Protein AF-A0AAN8ET44-F1 (afdb_monomer_lite)

pLDDT: mean 71.7, std 17.96, range [31.89, 94.0]

Foldseek 3Di:
DDDDDDDDDPDDPPPPPPQDDDPPPDQKDFDALVQLLVALVLVLQVPVPPPVCCVVCVPCVVVVLVSSLVSSLVVLLVLLFQQKTKMFGKDADDPCVVVVDPDDFDDDDSPDPQQDPVRMGTPDMDMDGHDPPDPCRNVRRHPPDPRDDSDDPRDDHPNDPPPPPDD

Secondary structure (DSSP, 8-state):
-------------------PPPPP-TTEEE--GGGHHHHHHHHHHHHTTSHHHHHH-TTTTTSHHHHHHHHHHHHHHHHT-TTEEEEEEEEE--TTGGGGS---PPPSTTS-----TTSEEEEEEEEEEPPTT-TTTTTTPPPS--PPP-STT--------------

Sequence (167 aa):
MEHTSQGQSSEASTNHVPSLPIPPLGNLRFATPSDLNRMGMILYTAFEQTEQFNWIHPNHKNTAAEVLLFERLQLASSMSTNNRVFLVAVDRYDPEEMKATNIVIPAGEGAYNARWDDGATVVGFAVWSFVPGSPRIGQFKVPDGHWPYMGSMGYRPPFHREHTVQF

InterPro domains:
  IPR016181 Acyl-CoA N-acyltransferase [SSF55729] (24-161)

Organism: NCBI:txid191047

Radius of gyration: 21.82 Å; chains: 1; bounding box: 35×38×90 Å

Structure (mmCIF, N/CA/C/O backbone):
data_AF-A0AAN8ET44-F1
#
_entry.id   AF-A0AAN8ET44-F1
#
loop_
_atom_site.group_PDB
_atom_site.id
_atom_site.type_symbol
_atom_site.label_atom_id
_atom_site.label_alt_id
_atom_site.label_comp_id
_atom_site.label_asym_id
_atom_site.label_entity_id
_atom_site.label_seq_id
_atom_site.pdbx_PDB_ins_code
_atom_site.Cartn_x
_atom_site.Cartn_y
_atom_site.Cartn_z
_atom_site.occupancy
_atom_site.B_iso_or_equiv
_atom_site.auth_seq_id
_atom_site.auth_comp_id
_atom_site.auth_asym_id
_atom_site.auth_atom_id
_atom_site.pdbx_PDB_model_num
ATOM 1 N N . MET A 1 1 ? -0.613 -2.587 71.508 1.00 41.97 1 MET A N 1
ATOM 2 C CA . MET A 1 1 ? -1.753 -2.325 70.607 1.00 41.97 1 MET A CA 1
ATOM 3 C C . MET A 1 1 ? -1.215 -1.476 69.474 1.00 41.97 1 M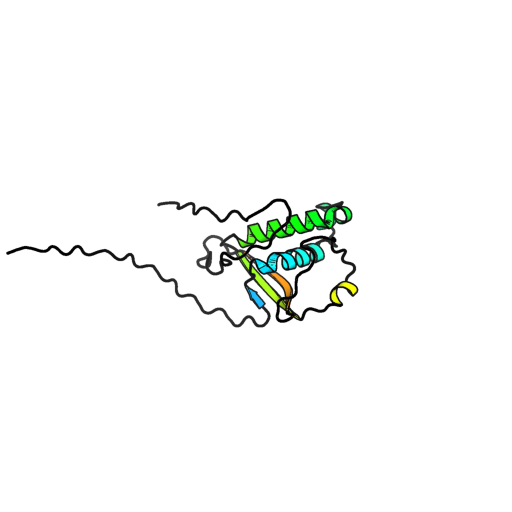ET A C 1
ATOM 5 O O . MET A 1 1 ? -1.149 -0.264 69.609 1.00 41.97 1 MET A O 1
ATOM 9 N N . GLU A 1 2 ? -0.703 -2.118 68.428 1.00 36.56 2 GLU A N 1
ATOM 10 C CA . GLU A 1 2 ? -0.197 -1.431 67.238 1.00 36.56 2 GLU A CA 1
ATOM 11 C C . GLU A 1 2 ? -1.301 -1.439 66.181 1.00 36.56 2 GLU A C 1
ATOM 13 O O . GLU A 1 2 ? -1.804 -2.494 65.799 1.00 36.56 2 GLU A O 1
ATOM 18 N N . HIS A 1 3 ? -1.725 -0.246 65.767 1.00 39.66 3 HIS A N 1
ATOM 19 C CA . HIS A 1 3 ? -2.676 -0.046 64.682 1.00 39.66 3 HIS A CA 1
ATOM 20 C C . HIS A 1 3 ? -1.922 -0.080 63.350 1.00 39.66 3 HIS A C 1
ATOM 22 O O . HIS A 1 3 ? -1.248 0.882 62.988 1.00 39.66 3 HIS A O 1
ATOM 28 N N . THR A 1 4 ? -2.048 -1.175 62.603 1.00 39.69 4 THR A N 1
ATOM 29 C CA . THR A 1 4 ? -1.611 -1.233 61.205 1.00 39.69 4 THR A CA 1
ATOM 30 C C . THR A 1 4 ? -2.741 -0.721 60.313 1.00 39.69 4 THR A C 1
ATOM 32 O O . THR A 1 4 ? -3.755 -1.388 60.124 1.00 39.69 4 THR A O 1
ATOM 35 N N . SER A 1 5 ? -2.567 0.492 59.791 1.00 42.16 5 SER A N 1
ATOM 36 C CA . SER A 1 5 ? -3.409 1.083 58.749 1.00 42.16 5 SER A CA 1
ATOM 37 C C . SER A 1 5 ? -3.052 0.449 57.402 1.00 42.16 5 SER A C 1
ATOM 39 O O . SER A 1 5 ? -1.930 0.611 56.922 1.00 42.16 5 SER A O 1
ATOM 41 N N . GLN A 1 6 ? -3.978 -0.305 56.805 1.00 39.62 6 GLN A N 1
ATOM 42 C CA . GLN A 1 6 ? -3.852 -0.778 55.427 1.00 39.62 6 GLN A CA 1
ATOM 43 C C . GLN A 1 6 ? -4.382 0.299 54.477 1.00 39.62 6 GLN A C 1
ATOM 45 O O . GLN A 1 6 ? -5.573 0.608 54.469 1.00 39.62 6 GLN A O 1
ATOM 50 N N . GLY A 1 7 ? -3.479 0.866 53.676 1.00 37.41 7 GLY A N 1
ATOM 51 C CA . GLY A 1 7 ? -3.828 1.700 52.533 1.00 37.41 7 GLY A CA 1
ATOM 52 C C . GLY A 1 7 ? -4.465 0.854 51.434 1.00 37.41 7 GLY A C 1
ATOM 53 O O . GLY A 1 7 ? -3.867 -0.110 50.962 1.00 37.41 7 GLY A O 1
ATOM 54 N N . GLN A 1 8 ? -5.681 1.218 51.033 1.00 38.34 8 GLN A N 1
ATOM 55 C CA . GLN A 1 8 ? -6.320 0.706 49.826 1.00 38.34 8 GLN A CA 1
ATOM 56 C C . GLN A 1 8 ? -5.687 1.376 48.603 1.00 38.34 8 GLN A C 1
ATOM 58 O O . GLN A 1 8 ? -5.901 2.559 48.339 1.00 38.34 8 GLN A O 1
ATOM 63 N N . SER A 1 9 ? -4.903 0.608 47.853 1.00 39.12 9 SER A N 1
ATOM 64 C CA . SER A 1 9 ? -4.477 0.938 46.496 1.00 39.12 9 SER A CA 1
ATOM 65 C C . SER A 1 9 ? -5.695 0.876 45.573 1.00 39.12 9 SER A C 1
ATOM 67 O O . SER A 1 9 ? -6.274 -0.184 45.353 1.00 39.12 9 SER A O 1
ATOM 69 N N . SER A 1 10 ? -6.092 2.031 45.046 1.00 42.62 10 SER A N 1
ATOM 70 C CA . SER A 1 10 ? -7.071 2.154 43.968 1.00 42.62 10 SER A CA 1
ATOM 71 C C . SER A 1 10 ? -6.470 1.587 42.679 1.00 42.62 10 SER A C 1
ATOM 73 O O . SER A 1 10 ? -5.736 2.286 41.979 1.00 42.62 10 SER A O 1
ATOM 75 N N . GLU A 1 11 ? -6.768 0.330 42.354 1.00 40.91 11 GLU A N 1
ATOM 76 C CA . GLU A 1 11 ? -6.508 -0.215 41.023 1.00 40.91 11 GLU A CA 1
ATOM 77 C C . GLU A 1 11 ? -7.425 0.490 40.019 1.00 40.91 11 GLU A C 1
ATOM 79 O O . GLU A 1 11 ? -8.651 0.375 40.054 1.00 40.91 11 GLU A O 1
ATOM 84 N N . ALA A 1 12 ? -6.811 1.292 39.149 1.00 41.44 12 ALA A N 1
ATOM 85 C CA . ALA A 1 12 ? -7.478 1.927 38.031 1.00 41.44 12 ALA A CA 1
ATOM 86 C C . ALA A 1 12 ? -8.050 0.837 37.116 1.00 41.44 12 ALA A C 1
ATOM 88 O O . ALA A 1 12 ? -7.307 0.089 36.482 1.00 41.44 12 ALA A O 1
ATOM 89 N N . SER A 1 13 ? -9.379 0.758 37.070 1.00 37.16 13 SER A N 1
ATOM 90 C CA . SER A 1 13 ? -10.126 -0.126 36.182 1.00 37.16 13 SER A CA 1
ATOM 91 C C . SER A 1 13 ? -9.785 0.221 34.732 1.00 37.16 13 SER A C 1
ATOM 93 O O . SER A 1 13 ? -10.246 1.226 34.183 1.00 37.16 13 SER A O 1
ATOM 95 N N . THR A 1 14 ? -8.916 -0.575 34.113 1.00 43.28 14 THR A N 1
ATOM 96 C CA . THR A 1 14 ? -8.650 -0.499 32.683 1.00 43.28 14 THR A CA 1
ATOM 97 C C . THR A 1 14 ? -9.913 -0.971 31.975 1.00 43.28 14 THR A C 1
ATOM 99 O O . THR A 1 14 ? -10.249 -2.152 31.977 1.00 43.28 14 THR A O 1
ATOM 102 N N . ASN A 1 15 ? -10.660 -0.022 31.405 1.00 44.88 15 ASN A N 1
ATOM 103 C CA . ASN A 1 15 ? -11.817 -0.303 30.563 1.00 44.88 15 ASN A CA 1
ATOM 104 C C . ASN A 1 15 ? -11.371 -1.172 29.382 1.00 44.88 15 ASN A C 1
ATOM 106 O O . ASN A 1 15 ? -10.915 -0.676 28.352 1.00 44.88 15 ASN A O 1
ATOM 110 N N . HIS A 1 16 ? -11.479 -2.486 29.548 1.00 44.62 16 HIS A N 1
ATOM 111 C CA . HIS A 1 16 ? -11.214 -3.453 28.505 1.00 44.62 16 HIS A CA 1
ATOM 112 C C . HIS A 1 16 ? -12.368 -3.343 27.508 1.00 44.62 16 HIS A C 1
ATOM 114 O O . HIS A 1 16 ? -13.438 -3.907 27.720 1.00 44.62 16 HIS A O 1
ATOM 120 N N . VAL A 1 17 ? -12.189 -2.550 26.448 1.00 54.56 17 VAL A N 1
ATOM 121 C CA . VAL A 1 17 ? -13.132 -2.542 25.325 1.00 54.56 17 VAL A CA 1
ATOM 122 C C . VAL A 1 17 ? -13.125 -3.963 24.756 1.00 54.56 17 VAL A C 1
ATOM 124 O O . VAL A 1 17 ? -12.067 -4.407 24.299 1.00 54.56 17 VAL A O 1
ATOM 127 N N . PRO A 1 18 ? -14.244 -4.708 24.815 1.00 51.38 18 PRO A N 1
ATOM 128 C CA . PRO A 1 18 ? -14.272 -6.061 24.295 1.00 51.38 18 PRO A CA 1
ATOM 129 C C . PRO A 1 18 ? -14.005 -5.999 22.793 1.00 51.38 18 PRO A C 1
ATOM 131 O O . PRO A 1 18 ? -14.718 -5.324 22.044 1.00 51.38 18 PRO A O 1
ATOM 134 N N . SER A 1 19 ? -12.944 -6.672 22.350 1.00 61.78 19 SER A N 1
ATOM 135 C CA . SER A 1 19 ? -12.637 -6.796 20.933 1.00 61.78 19 SER A CA 1
ATOM 136 C C . SER A 1 19 ? -13.759 -7.593 20.269 1.00 61.78 19 SER A C 1
ATOM 138 O O . SER A 1 19 ? -13.954 -8.779 20.526 1.00 61.78 19 SER A O 1
ATOM 140 N N . LEU A 1 20 ? -14.551 -6.921 19.432 1.00 63.31 20 LEU A N 1
ATOM 141 C CA . LEU A 1 20 ? -15.550 -7.604 18.614 1.00 63.31 20 LEU A CA 1
ATOM 142 C C . LEU A 1 20 ? -14.832 -8.584 17.667 1.00 63.31 20 LEU A C 1
ATOM 144 O O . LEU A 1 20 ? -13.821 -8.195 17.071 1.00 63.31 20 LEU A O 1
ATOM 148 N N . PRO A 1 21 ? -15.328 -9.825 17.509 1.00 69.62 21 PRO A N 1
ATOM 149 C CA . PRO A 1 21 ? -14.696 -10.814 16.645 1.00 69.62 21 PRO A CA 1
ATOM 150 C C . PRO A 1 21 ? -14.662 -10.323 15.193 1.00 69.62 21 PRO A C 1
ATOM 152 O O . PRO A 1 21 ? -15.657 -9.824 14.663 1.00 69.62 21 PRO A O 1
ATOM 155 N N . ILE A 1 22 ? -13.498 -10.451 14.554 1.00 70.25 22 ILE A N 1
ATOM 156 C CA . ILE A 1 22 ? -13.303 -10.105 13.142 1.00 70.25 22 ILE A CA 1
ATOM 157 C C . ILE A 1 22 ? -14.031 -11.164 12.288 1.00 70.25 22 ILE A C 1
ATOM 159 O O . ILE A 1 22 ? -13.800 -12.356 12.505 1.00 70.25 22 ILE A O 1
ATOM 163 N N . PRO A 1 23 ? -14.904 -10.776 11.336 1.00 68.94 23 PRO A N 1
ATOM 164 C CA . PRO A 1 23 ? -15.553 -11.723 10.425 1.00 68.94 23 PRO A CA 1
ATOM 165 C C . PRO A 1 23 ? -14.525 -12.532 9.616 1.00 68.94 23 PRO A C 1
ATOM 167 O O . PRO A 1 23 ? -13.439 -12.018 9.356 1.00 68.94 23 PRO A O 1
ATOM 170 N N . PRO A 1 24 ? -14.835 -13.761 9.164 1.00 75.00 24 PRO A N 1
ATOM 171 C CA . PRO A 1 24 ? -13.932 -14.512 8.297 1.00 75.00 24 PRO A CA 1
ATOM 172 C C . PRO A 1 24 ? -13.678 -13.732 7.001 1.00 75.00 24 PRO A C 1
ATOM 174 O O . PRO A 1 24 ? -14.601 -13.441 6.244 1.00 75.00 24 PRO A O 1
ATOM 177 N N . LEU A 1 25 ? -12.414 -13.383 6.770 1.00 80.12 25 LEU A N 1
ATOM 178 C CA . LEU A 1 25 ? -11.991 -12.510 5.674 1.00 80.12 25 LEU A CA 1
ATOM 179 C C . LEU A 1 25 ? -11.571 -13.281 4.403 1.00 80.12 25 LEU A C 1
ATOM 181 O O . LEU A 1 25 ? -11.313 -12.670 3.368 1.00 80.12 25 LEU A O 1
ATOM 185 N N . GLY A 1 26 ? -11.529 -14.617 4.449 1.00 84.88 26 GLY A N 1
ATOM 186 C CA . GLY A 1 26 ? -11.085 -15.447 3.324 1.00 84.88 26 GLY A CA 1
ATOM 187 C C . GLY A 1 26 ? -9.639 -15.130 2.935 1.00 84.88 26 GLY A C 1
ATOM 188 O O . GLY A 1 26 ? -8.752 -15.177 3.781 1.00 84.88 26 GLY A O 1
ATOM 189 N N . ASN A 1 27 ? -9.422 -14.762 1.671 1.00 87.81 27 ASN A N 1
ATOM 190 C CA . ASN A 1 27 ? -8.117 -14.334 1.149 1.00 87.81 27 ASN A CA 1
ATOM 191 C C . ASN A 1 27 ? -7.765 -12.874 1.496 1.00 87.81 27 ASN A C 1
ATOM 193 O O . ASN A 1 27 ? -6.749 -12.353 1.035 1.00 87.81 27 ASN A O 1
ATOM 197 N N . LEU A 1 28 ? -8.607 -12.188 2.273 1.00 90.94 28 LEU A N 1
ATOM 198 C CA . LEU A 1 28 ? -8.319 -10.855 2.781 1.00 90.94 28 LEU A CA 1
ATOM 199 C C . LEU A 1 28 ? -7.709 -10.946 4.182 1.00 90.94 28 LEU A C 1
ATOM 201 O O . LEU A 1 28 ? -8.095 -11.777 5.002 1.00 90.94 28 LEU A O 1
ATOM 205 N N . ARG A 1 29 ? -6.792 -10.034 4.495 1.00 90.62 29 ARG A N 1
ATOM 206 C CA . ARG A 1 29 ? -6.298 -9.830 5.862 1.00 90.62 29 ARG A CA 1
ATOM 207 C C . ARG A 1 29 ? -5.938 -8.374 6.100 1.00 90.62 29 ARG A C 1
ATOM 209 O O . ARG A 1 29 ? -5.778 -7.608 5.153 1.00 90.62 29 ARG A O 1
ATOM 216 N N . PHE A 1 30 ? -5.779 -7.988 7.363 1.00 90.56 30 PHE A N 1
ATOM 217 C CA . PHE A 1 30 ? -5.190 -6.689 7.682 1.00 90.56 30 PHE A CA 1
ATOM 218 C C . PHE A 1 30 ? -3.767 -6.606 7.138 1.00 90.56 30 PHE A C 1
ATOM 220 O O . PHE A 1 30 ? -3.015 -7.584 7.199 1.00 90.56 30 PHE A O 1
ATOM 227 N N . ALA A 1 31 ? -3.423 -5.444 6.590 1.00 90.25 31 ALA A N 1
ATOM 228 C CA . ALA A 1 31 ? -2.076 -5.171 6.121 1.00 90.25 31 ALA A CA 1
ATOM 229 C C . ALA A 1 31 ? -1.097 -5.119 7.299 1.00 90.25 31 ALA A C 1
ATOM 231 O O . ALA A 1 31 ? -1.416 -4.613 8.378 1.00 90.25 31 ALA A O 1
ATOM 232 N N . THR A 1 32 ? 0.117 -5.590 7.064 1.00 88.12 32 THR A N 1
ATOM 233 C CA . THR A 1 32 ? 1.249 -5.488 7.986 1.00 88.12 32 THR A CA 1
ATOM 234 C C . THR A 1 32 ? 2.349 -4.636 7.353 1.00 88.12 32 THR A C 1
ATOM 236 O O . THR A 1 32 ? 2.371 -4.461 6.133 1.00 88.12 32 THR A O 1
ATOM 239 N N . PRO A 1 33 ? 3.313 -4.115 8.134 1.00 86.56 33 PRO A N 1
ATOM 240 C CA . PRO A 1 33 ? 4.415 -3.330 7.577 1.00 86.56 33 PRO A CA 1
ATOM 241 C C . PRO A 1 33 ? 5.209 -4.066 6.487 1.00 86.56 33 PRO A C 1
ATOM 243 O O . PRO A 1 33 ? 5.685 -3.440 5.545 1.00 86.56 33 PRO A O 1
ATOM 246 N N . SER A 1 34 ? 5.302 -5.399 6.567 1.00 84.19 34 SER A N 1
ATOM 247 C CA . SER A 1 34 ? 5.950 -6.238 5.549 1.00 84.19 34 SER A CA 1
ATOM 248 C C . SER A 1 34 ? 5.299 -6.143 4.165 1.00 84.19 34 SER A C 1
ATOM 250 O O . SER A 1 34 ? 5.964 -6.394 3.163 1.00 84.19 34 SER A O 1
ATOM 252 N N . ASP A 1 35 ? 4.024 -5.760 4.091 1.00 86.62 35 ASP A N 1
ATOM 253 C CA . ASP A 1 35 ? 3.275 -5.677 2.833 1.00 86.62 35 ASP A CA 1
ATOM 254 C C . ASP A 1 35 ? 3.593 -4.410 2.042 1.00 86.62 35 ASP A C 1
ATOM 256 O O . ASP A 1 35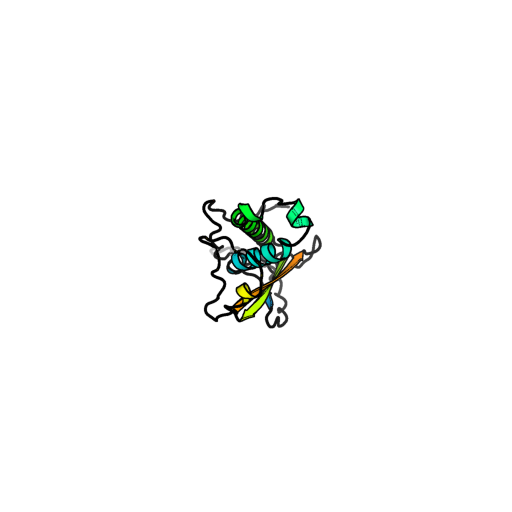 ? 3.316 -4.336 0.843 1.00 86.62 35 ASP A O 1
ATOM 260 N N . LEU A 1 36 ? 4.209 -3.419 2.691 1.00 87.06 36 LEU A N 1
ATOM 261 C CA . LEU A 1 36 ? 4.405 -2.081 2.149 1.00 87.06 36 LEU A CA 1
ATOM 262 C C . LEU A 1 36 ? 5.132 -2.081 0.801 1.00 87.06 36 LEU A C 1
ATOM 264 O O . LEU A 1 36 ? 4.756 -1.347 -0.112 1.00 87.06 36 LEU A O 1
ATOM 268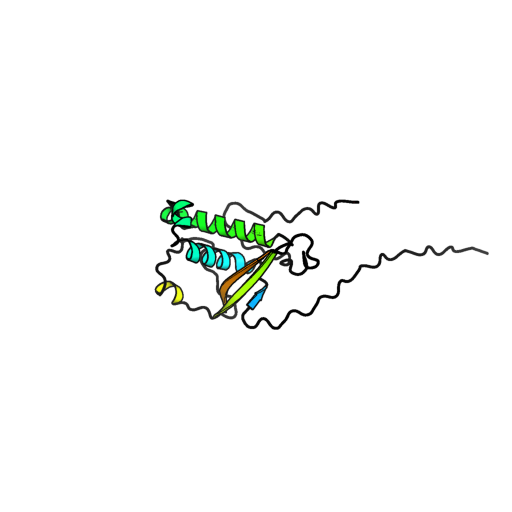 N N . ASN A 1 37 ? 6.148 -2.932 0.650 1.00 83.75 37 ASN A N 1
ATOM 269 C CA . ASN A 1 37 ? 6.900 -3.021 -0.597 1.00 83.75 37 ASN A CA 1
ATOM 270 C C . ASN A 1 37 ? 6.014 -3.466 -1.766 1.00 83.75 37 ASN A C 1
ATOM 272 O O . ASN A 1 37 ? 6.136 -2.910 -2.861 1.00 83.75 37 ASN A O 1
ATOM 276 N N . ARG A 1 38 ? 5.117 -4.434 -1.536 1.00 84.69 38 ARG A N 1
ATOM 277 C CA . ARG A 1 38 ? 4.205 -4.954 -2.562 1.00 84.69 38 ARG A CA 1
ATOM 278 C C . ARG A 1 38 ? 3.019 -4.021 -2.784 1.00 84.69 38 ARG A C 1
ATOM 280 O O . ARG A 1 38 ? 2.674 -3.776 -3.933 1.00 84.69 38 ARG A O 1
ATOM 287 N N . MET A 1 39 ? 2.464 -3.430 -1.728 1.00 88.88 39 MET A N 1
ATOM 288 C CA . MET A 1 39 ? 1.420 -2.405 -1.842 1.00 88.88 39 MET A CA 1
ATOM 289 C C . MET A 1 39 ? 1.903 -1.186 -2.635 1.00 88.88 39 MET A C 1
ATOM 291 O O . MET A 1 39 ? 1.191 -0.721 -3.517 1.00 88.88 39 MET A O 1
ATOM 295 N N . GLY A 1 40 ? 3.127 -0.710 -2.386 1.00 87.88 40 GLY A N 1
ATOM 296 C CA . GLY A 1 40 ? 3.721 0.386 -3.155 1.00 87.88 40 GLY A CA 1
ATOM 297 C C . GLY A 1 40 ? 3.891 0.042 -4.635 1.00 87.88 40 GLY A C 1
ATOM 298 O O . GLY A 1 40 ? 3.617 0.884 -5.482 1.00 87.88 40 GLY A O 1
ATOM 299 N N . MET A 1 41 ? 4.268 -1.204 -4.956 1.00 82.31 41 MET A N 1
ATOM 300 C CA . MET A 1 41 ? 4.300 -1.670 -6.348 1.00 82.31 41 MET A CA 1
ATOM 301 C C . MET A 1 41 ? 2.907 -1.653 -6.968 1.00 82.31 41 MET A C 1
ATOM 303 O O . MET A 1 41 ? 2.740 -1.037 -8.007 1.00 82.31 41 MET A O 1
ATOM 307 N N . ILE A 1 42 ? 1.912 -2.268 -6.320 1.00 86.19 42 ILE A N 1
ATOM 308 C CA . ILE A 1 42 ? 0.527 -2.294 -6.819 1.00 86.19 42 ILE A CA 1
ATOM 309 C C . ILE A 1 42 ? 0.026 -0.873 -7.089 1.00 86.19 42 ILE A C 1
ATOM 311 O O . ILE A 1 42 ? -0.580 -0.618 -8.127 1.00 86.19 42 ILE A O 1
ATOM 315 N N . LEU A 1 43 ? 0.309 0.053 -6.170 1.00 87.00 43 LEU A N 1
ATOM 316 C CA . LEU A 1 43 ? -0.087 1.447 -6.293 1.00 87.00 43 LEU A CA 1
ATOM 317 C C . LEU A 1 43 ? 0.594 2.118 -7.490 1.00 87.00 43 LEU A C 1
ATOM 319 O O . LEU A 1 43 ? -0.092 2.664 -8.350 1.00 87.00 43 LEU A O 1
ATOM 323 N N . TYR A 1 44 ? 1.921 2.005 -7.589 1.00 83.69 44 TYR A N 1
ATOM 324 C CA . TYR A 1 44 ? 2.688 2.523 -8.721 1.00 83.69 44 TYR A CA 1
ATOM 325 C C . TYR A 1 44 ? 2.139 1.998 -10.050 1.00 83.69 44 TYR A C 1
ATOM 327 O O . TYR A 1 44 ? 1.803 2.779 -10.932 1.00 83.69 44 TYR A O 1
ATOM 335 N N . THR A 1 45 ? 1.947 0.685 -10.167 1.00 79.88 45 THR A N 1
ATOM 336 C CA . THR A 1 45 ? 1.518 0.048 -11.414 1.00 79.88 45 THR A CA 1
ATOM 337 C C . THR A 1 45 ? 0.076 0.354 -11.794 1.00 79.88 45 THR A C 1
ATOM 339 O O . THR A 1 45 ? -0.248 0.412 -12.977 1.00 79.88 45 THR A O 1
ATOM 342 N N . ALA A 1 46 ? -0.799 0.554 -10.804 1.00 81.19 46 ALA A N 1
ATOM 343 C CA . ALA A 1 46 ? -2.187 0.930 -11.044 1.00 81.19 46 ALA A CA 1
ATOM 344 C C . ALA A 1 46 ? -2.306 2.372 -11.555 1.00 81.19 46 ALA A C 1
ATOM 346 O O . ALA A 1 46 ? -3.180 2.664 -12.371 1.00 81.19 46 ALA A O 1
ATOM 347 N N . PHE A 1 47 ? -1.434 3.271 -11.086 1.00 80.25 47 PHE A N 1
ATOM 348 C CA . PHE A 1 47 ? -1.513 4.691 -11.414 1.00 80.25 47 PHE A CA 1
ATOM 349 C C . PHE A 1 47 ? -0.602 5.128 -12.556 1.00 80.25 47 PHE A C 1
ATOM 351 O O . PHE A 1 47 ? -0.978 6.074 -13.243 1.00 80.25 47 PHE A O 1
ATOM 358 N N . GLU A 1 48 ? 0.512 4.438 -12.824 1.00 80.06 48 GLU A N 1
ATOM 359 C CA . GLU A 1 48 ? 1.499 4.802 -13.856 1.00 80.06 48 GLU A CA 1
ATOM 360 C C . GLU A 1 48 ? 0.861 5.088 -15.224 1.00 80.06 48 GLU A C 1
ATOM 362 O O . GLU A 1 48 ? 1.278 5.990 -15.945 1.00 80.06 48 GLU A O 1
ATOM 367 N N . GLN A 1 49 ? -0.196 4.352 -15.571 1.00 74.44 49 GLN A N 1
ATOM 368 C CA . GLN A 1 49 ? -0.870 4.472 -16.865 1.00 74.44 49 GLN A CA 1
ATOM 369 C C . GLN A 1 49 ? -1.964 5.551 -16.904 1.00 74.44 49 GLN A C 1
ATOM 371 O O . GLN A 1 49 ? -2.535 5.812 -17.962 1.00 74.44 49 GLN A O 1
ATOM 376 N N . THR A 1 50 ? -2.279 6.185 -15.774 1.00 82.31 50 THR A N 1
ATOM 377 C CA . THR A 1 50 ? -3.354 7.181 -15.683 1.00 82.31 50 THR A CA 1
ATOM 378 C C . THR A 1 50 ? -2.887 8.562 -16.148 1.00 82.31 50 THR A C 1
ATOM 380 O O . THR A 1 50 ? -1.755 8.978 -15.902 1.00 82.31 50 THR A O 1
ATOM 383 N N . GLU A 1 51 ? -3.778 9.328 -16.785 1.00 84.06 51 GLU A N 1
ATOM 384 C CA . GLU A 1 51 ? -3.480 10.709 -17.203 1.00 84.06 51 GLU A CA 1
ATOM 385 C C . GLU A 1 51 ? -3.094 11.605 -16.022 1.00 84.06 51 GLU A C 1
ATOM 387 O O . GLU A 1 51 ? -2.175 12.416 -16.122 1.00 84.06 51 GLU A O 1
ATOM 392 N N . GLN A 1 52 ? -3.765 11.426 -14.883 1.00 81.56 52 GLN A N 1
ATOM 393 C CA . GLN A 1 52 ? -3.480 12.185 -13.671 1.00 81.56 52 GLN A CA 1
ATOM 394 C C . GLN A 1 52 ? -2.051 11.942 -13.183 1.00 81.56 52 GLN A C 1
ATOM 396 O O . GLN A 1 52 ? -1.347 12.890 -12.846 1.00 81.56 52 GLN A O 1
ATOM 401 N N . PHE A 1 53 ? -1.599 10.690 -13.176 1.00 81.56 53 PHE A N 1
ATOM 402 C CA . PHE A 1 53 ? -0.237 10.368 -12.774 1.00 81.56 53 PHE A CA 1
ATOM 403 C C . PHE A 1 53 ? 0.797 10.907 -13.762 1.00 81.56 53 PHE A C 1
ATOM 405 O O . PHE A 1 53 ? 1.799 11.477 -13.339 1.00 81.56 53 PHE A O 1
ATOM 412 N N . ASN A 1 54 ? 0.520 10.826 -15.068 1.00 81.31 54 ASN A N 1
ATOM 413 C CA . ASN A 1 54 ? 1.356 11.452 -16.095 1.00 81.31 54 ASN A CA 1
ATOM 414 C C . ASN A 1 54 ? 1.485 12.968 -15.887 1.00 81.31 54 ASN A C 1
ATOM 416 O O . ASN A 1 54 ? 2.550 13.529 -16.127 1.00 81.31 54 ASN A O 1
ATOM 420 N N . TRP A 1 55 ? 0.428 13.636 -15.419 1.00 82.88 55 TRP A N 1
ATOM 421 C CA . TRP A 1 55 ? 0.466 15.067 -15.117 1.00 82.88 55 TRP A CA 1
ATOM 422 C C . TRP A 1 55 ? 1.256 15.389 -13.838 1.00 82.88 55 TRP A C 1
ATOM 424 O O . TRP A 1 55 ? 2.047 16.329 -13.835 1.00 82.88 55 TRP A O 1
ATOM 434 N N . ILE A 1 56 ? 1.075 14.609 -12.764 1.00 80.75 56 ILE A N 1
ATOM 435 C CA . ILE A 1 56 ? 1.772 14.816 -11.478 1.00 80.75 56 ILE A CA 1
ATOM 436 C C . ILE A 1 56 ? 3.261 14.448 -11.590 1.00 80.75 56 ILE A C 1
ATOM 438 O O . ILE A 1 56 ? 4.120 15.126 -11.025 1.00 80.75 56 ILE A O 1
ATOM 442 N N . HIS A 1 57 ? 3.576 13.398 -12.347 1.00 76.69 57 HIS A N 1
ATOM 443 C CA . HIS A 1 57 ? 4.922 12.865 -12.521 1.00 76.69 57 HIS A CA 1
ATOM 444 C C . HIS A 1 57 ? 5.283 12.751 -14.012 1.00 76.69 57 HIS A C 1
ATOM 446 O O . HIS A 1 57 ? 5.451 11.646 -14.529 1.00 76.69 57 HIS A O 1
ATOM 452 N N . PRO A 1 58 ? 5.478 13.866 -14.733 1.00 77.00 58 PRO A N 1
ATOM 453 C CA . PRO A 1 58 ? 5.699 13.850 -16.185 1.00 77.00 58 PRO A CA 1
ATOM 454 C C . PRO A 1 58 ? 6.951 13.074 -16.624 1.00 77.00 58 PRO A C 1
ATOM 456 O O . PRO A 1 58 ? 7.009 12.585 -17.749 1.00 77.00 58 PRO A O 1
ATOM 459 N N . ASN A 1 59 ? 7.925 12.899 -15.725 1.00 77.12 59 ASN A N 1
ATOM 460 C CA . ASN A 1 59 ? 9.166 12.162 -15.972 1.00 77.12 59 ASN A CA 1
ATOM 461 C C . ASN A 1 59 ? 9.244 10.814 -15.228 1.00 77.12 59 ASN A C 1
ATOM 463 O O . ASN A 1 59 ? 10.338 10.261 -15.120 1.00 77.12 59 ASN A O 1
ATOM 467 N N . HIS A 1 60 ? 8.123 10.264 -14.734 1.00 71.12 60 HIS A N 1
ATOM 468 C CA . HIS A 1 60 ? 8.106 9.042 -13.907 1.00 71.12 60 HIS A CA 1
ATOM 469 C C . HIS A 1 60 ? 8.831 7.848 -14.537 1.00 71.12 60 HIS A C 1
ATOM 471 O O . HIS A 1 60 ? 9.385 7.034 -13.809 1.00 71.12 60 HIS A O 1
ATOM 477 N N . LYS A 1 61 ? 8.888 7.750 -15.872 1.00 72.56 61 LYS A N 1
ATOM 478 C CA . LYS A 1 61 ? 9.622 6.680 -16.572 1.00 72.56 61 LYS A CA 1
ATOM 479 C C . LYS A 1 61 ? 11.132 6.724 -16.325 1.00 72.56 61 LYS A C 1
ATOM 481 O O . LYS A 1 61 ? 11.778 5.684 -16.312 1.00 72.56 61 LYS A O 1
ATOM 486 N N . ASN A 1 62 ? 11.684 7.918 -16.108 1.00 74.38 62 ASN A N 1
ATOM 487 C CA . ASN A 1 62 ? 13.102 8.130 -15.808 1.00 74.38 62 ASN A CA 1
ATOM 488 C C . ASN A 1 62 ? 13.381 8.190 -14.299 1.00 74.38 62 ASN A C 1
ATOM 490 O O . ASN A 1 62 ? 14.539 8.134 -13.901 1.00 74.38 62 ASN A O 1
ATOM 494 N N . THR A 1 63 ? 12.335 8.313 -13.477 1.00 76.69 63 THR A N 1
ATOM 495 C CA . THR A 1 63 ? 12.421 8.436 -12.013 1.00 76.69 63 THR A CA 1
ATOM 496 C C . THR A 1 63 ? 11.540 7.406 -11.300 1.00 76.69 63 THR A C 1
ATOM 498 O O . THR A 1 63 ? 10.905 7.688 -10.281 1.00 76.69 63 THR A O 1
ATOM 501 N N . ALA A 1 64 ? 11.412 6.212 -11.885 1.00 77.19 64 ALA A N 1
ATOM 502 C CA . ALA A 1 64 ? 10.476 5.189 -11.420 1.00 77.19 64 ALA A CA 1
ATOM 503 C C . ALA A 1 64 ? 10.804 4.733 -9.989 1.00 77.19 64 ALA A C 1
ATOM 505 O O . ALA A 1 64 ? 9.907 4.487 -9.184 1.00 77.19 64 ALA A O 1
ATOM 506 N N . ALA A 1 65 ? 12.096 4.677 -9.652 1.00 78.06 65 ALA A N 1
ATOM 507 C CA . ALA A 1 65 ? 12.564 4.327 -8.318 1.00 78.06 65 ALA A CA 1
ATOM 508 C C . ALA A 1 65 ? 12.187 5.392 -7.276 1.00 78.06 65 ALA A C 1
ATOM 510 O O . ALA A 1 65 ? 11.715 5.039 -6.194 1.00 78.06 65 ALA A O 1
ATOM 511 N N . GLU A 1 66 ? 12.342 6.683 -7.592 1.00 79.56 66 GLU A N 1
ATOM 512 C CA . GLU A 1 66 ? 11.954 7.769 -6.688 1.00 79.56 66 GLU A CA 1
ATOM 513 C C . GLU A 1 66 ? 10.443 7.817 -6.475 1.00 79.56 66 GLU A C 1
ATOM 515 O O . GLU A 1 66 ? 9.990 8.017 -5.349 1.00 79.56 66 GLU A O 1
ATOM 520 N N . VAL A 1 67 ? 9.658 7.601 -7.533 1.00 81.19 67 VAL A N 1
ATOM 521 C CA . VAL A 1 67 ? 8.195 7.602 -7.424 1.00 81.19 67 VAL A CA 1
ATOM 522 C C . VAL A 1 67 ? 7.716 6.408 -6.599 1.00 81.19 67 VAL A C 1
ATOM 524 O O . VAL A 1 67 ? 6.926 6.577 -5.676 1.00 81.19 67 VAL A O 1
ATOM 527 N N . LEU A 1 68 ? 8.256 5.212 -6.836 1.00 83.00 68 LEU A N 1
ATOM 528 C CA . LEU A 1 68 ? 7.946 4.039 -6.020 1.00 83.00 68 LEU A CA 1
ATOM 529 C C . LEU A 1 68 ? 8.324 4.239 -4.542 1.00 83.00 68 LEU A C 1
ATOM 531 O O . LEU A 1 68 ? 7.582 3.826 -3.648 1.00 83.00 68 LEU A O 1
ATOM 535 N N . LEU A 1 69 ? 9.471 4.869 -4.271 1.00 83.19 69 LEU A N 1
ATOM 536 C CA . LEU A 1 69 ? 9.866 5.235 -2.912 1.00 83.19 69 LEU A CA 1
ATOM 537 C C . LEU A 1 69 ? 8.860 6.211 -2.292 1.00 83.19 69 LEU A C 1
ATOM 539 O O . LEU A 1 69 ? 8.420 5.996 -1.163 1.00 83.19 69 LEU A O 1
ATOM 543 N N . PHE A 1 70 ? 8.469 7.248 -3.031 1.00 83.81 70 PHE A N 1
ATOM 544 C CA . PHE A 1 70 ? 7.469 8.213 -2.590 1.00 83.81 70 PHE A CA 1
ATOM 545 C C . PHE A 1 70 ? 6.144 7.529 -2.220 1.00 83.81 70 PHE A C 1
ATOM 547 O O . PHE A 1 70 ? 5.645 7.734 -1.114 1.00 83.81 70 PHE A O 1
ATOM 554 N N . GLU A 1 71 ? 5.628 6.639 -3.069 1.00 86.38 71 GLU A N 1
ATOM 555 C CA . GLU A 1 71 ? 4.389 5.900 -2.795 1.00 86.38 71 GLU A CA 1
ATOM 556 C C . GLU A 1 71 ? 4.486 5.038 -1.527 1.00 86.38 71 GLU A C 1
ATOM 558 O O . GLU A 1 71 ? 3.580 5.024 -0.689 1.00 86.38 71 GLU A O 1
ATOM 563 N N . ARG A 1 72 ? 5.618 4.354 -1.322 1.00 87.25 72 ARG A N 1
ATOM 564 C CA . ARG A 1 72 ? 5.860 3.560 -0.104 1.00 87.25 72 ARG A CA 1
ATOM 565 C C . ARG A 1 72 ? 5.892 4.431 1.149 1.00 87.25 72 ARG A C 1
ATOM 567 O O . ARG A 1 72 ? 5.314 4.047 2.164 1.00 87.25 72 ARG A O 1
ATOM 574 N N . LEU A 1 73 ? 6.520 5.605 1.086 1.00 87.31 73 LEU A N 1
ATOM 575 C CA . LEU A 1 73 ? 6.556 6.553 2.204 1.00 87.31 73 LEU A CA 1
ATOM 576 C C . LEU A 1 73 ? 5.154 7.075 2.544 1.00 87.31 73 LEU A C 1
ATOM 578 O O . LEU A 1 73 ? 4.792 7.139 3.721 1.00 87.31 73 LEU A O 1
ATOM 582 N N . GLN A 1 74 ? 4.345 7.382 1.529 1.00 88.94 74 GLN A N 1
ATOM 583 C CA . GLN A 1 74 ? 2.963 7.830 1.709 1.00 88.94 74 GLN A CA 1
ATOM 584 C C . GLN A 1 74 ? 2.094 6.741 2.344 1.00 88.94 74 GLN A C 1
ATOM 586 O O . GLN A 1 74 ? 1.352 7.010 3.293 1.00 88.94 74 GLN A O 1
ATOM 591 N N . LEU A 1 75 ? 2.228 5.496 1.881 1.00 90.94 75 LEU A N 1
ATOM 592 C CA . LEU A 1 75 ? 1.555 4.349 2.484 1.00 90.94 75 LEU A CA 1
ATOM 593 C C . LEU A 1 75 ? 2.000 4.134 3.933 1.00 90.94 75 LEU A C 1
ATOM 595 O O . LEU A 1 75 ? 1.145 3.980 4.800 1.00 90.94 75 LEU A O 1
ATOM 599 N N . ALA A 1 76 ? 3.301 4.190 4.227 1.00 89.31 76 ALA A N 1
ATOM 600 C CA . ALA A 1 76 ? 3.823 3.980 5.576 1.00 89.31 76 ALA A CA 1
ATOM 601 C C . ALA A 1 76 ? 3.333 5.052 6.555 1.00 89.31 76 ALA A C 1
ATOM 603 O O . ALA A 1 76 ? 2.864 4.735 7.648 1.00 89.31 76 ALA A O 1
ATOM 604 N N . SER A 1 77 ? 3.385 6.316 6.129 1.00 87.56 77 SER A N 1
ATOM 605 C CA . SER A 1 77 ? 2.836 7.451 6.871 1.00 87.56 77 SER A CA 1
ATOM 606 C C . SER A 1 77 ? 1.333 7.292 7.100 1.00 87.56 77 SER A C 1
ATOM 608 O O . SER A 1 77 ? 0.828 7.547 8.187 1.00 87.56 77 SER A O 1
ATOM 610 N N . SER A 1 78 ? 0.591 6.797 6.108 1.00 89.94 78 SER A N 1
ATOM 611 C CA . SER A 1 78 ? -0.840 6.564 6.274 1.00 89.94 78 SER A CA 1
ATOM 612 C C . SER A 1 78 ? -1.151 5.359 7.169 1.00 89.94 78 SER A C 1
ATOM 614 O O . SER A 1 78 ? -2.149 5.393 7.887 1.00 89.94 78 SER A O 1
ATOM 616 N N . MET A 1 79 ? -0.353 4.294 7.124 1.00 89.50 79 MET A N 1
ATOM 617 C CA . MET A 1 79 ? -0.540 3.088 7.937 1.00 89.50 79 MET A CA 1
ATOM 618 C C . MET A 1 79 ? -0.223 3.320 9.418 1.00 89.50 79 MET A C 1
ATOM 620 O O . MET A 1 79 ? -0.739 2.594 10.263 1.00 89.50 79 MET A O 1
ATOM 624 N N . SER A 1 80 ? 0.584 4.333 9.752 1.00 85.06 80 SER A N 1
ATOM 625 C CA . SER A 1 80 ? 0.856 4.710 11.145 1.00 85.06 80 SER A CA 1
ATOM 626 C C . SER A 1 80 ? -0.285 5.504 11.797 1.00 85.06 80 SER A C 1
ATOM 628 O O . SER A 1 80 ? -0.267 5.726 13.010 1.00 85.06 80 SER A O 1
ATOM 630 N N . THR A 1 81 ? -1.297 5.915 11.025 1.00 87.38 81 THR A N 1
ATOM 631 C CA . THR A 1 81 ? -2.468 6.631 11.546 1.00 87.38 81 THR A CA 1
ATOM 632 C C . THR A 1 81 ? -3.529 5.677 12.097 1.00 87.38 81 THR A C 1
ATOM 634 O O . THR A 1 81 ? -3.862 4.658 11.499 1.00 87.38 81 THR A O 1
ATOM 637 N N . ASN A 1 82 ? -4.133 6.041 13.231 1.00 89.25 82 ASN A N 1
ATOM 638 C CA . ASN A 1 82 ? -5.154 5.220 13.897 1.00 89.25 82 ASN A CA 1
ATOM 639 C C . ASN A 1 82 ? -6.556 5.346 13.270 1.00 89.25 82 ASN A C 1
ATOM 641 O O . ASN A 1 82 ? -7.479 4.631 13.667 1.00 89.25 82 ASN A O 1
ATOM 645 N N . ASN A 1 83 ? -6.754 6.281 12.337 1.00 92.00 83 ASN A N 1
ATOM 646 C CA . ASN A 1 83 ? -8.055 6.573 11.732 1.00 92.00 83 ASN A CA 1
ATOM 647 C C . ASN A 1 83 ? -8.276 5.860 10.390 1.00 92.00 83 ASN A C 1
ATOM 649 O O . ASN A 1 83 ? -9.257 6.159 9.707 1.00 92.00 83 ASN A O 1
ATOM 653 N N . ARG A 1 84 ? -7.389 4.940 10.003 1.00 92.50 84 ARG A N 1
ATOM 654 C CA . ARG A 1 84 ? -7.478 4.199 8.744 1.00 92.50 84 ARG A CA 1
ATOM 655 C C . ARG A 1 84 ? -7.353 2.702 8.970 1.00 92.50 84 ARG A C 1
ATOM 657 O O . ARG A 1 84 ? -6.693 2.255 9.901 1.00 92.50 84 ARG A O 1
ATOM 664 N N . VAL A 1 85 ? -7.988 1.940 8.088 1.00 91.81 85 VAL A N 1
ATOM 665 C CA . VAL A 1 85 ? -7.876 0.483 8.017 1.00 91.81 85 VAL A CA 1
ATOM 666 C C . VAL A 1 85 ? -7.329 0.108 6.657 1.00 91.81 85 VAL A C 1
ATOM 668 O O . VAL A 1 85 ? -7.834 0.576 5.637 1.00 91.81 85 VAL A O 1
ATOM 671 N N . PHE A 1 86 ? -6.326 -0.762 6.665 1.00 93.44 86 PHE A N 1
ATOM 672 C CA . PHE A 1 86 ? -5.727 -1.331 5.469 1.00 93.44 86 PHE A CA 1
ATOM 673 C C . PHE A 1 86 ? -6.047 -2.821 5.412 1.00 93.44 86 PHE A C 1
ATOM 675 O O . PHE A 1 86 ? -5.677 -3.566 6.323 1.00 93.44 86 PHE A O 1
ATOM 682 N N . LEU A 1 87 ? -6.714 -3.252 4.342 1.00 93.19 87 LEU A N 1
ATOM 683 C CA . LEU A 1 87 ? -6.872 -4.670 4.021 1.00 93.19 87 LEU A CA 1
ATOM 684 C C . LEU A 1 87 ? -6.089 -4.988 2.757 1.00 93.19 87 LEU A C 1
ATOM 686 O O . LEU A 1 87 ? -6.137 -4.231 1.789 1.00 93.19 87 LEU A O 1
ATOM 690 N N . VAL A 1 88 ? -5.404 -6.123 2.768 1.00 92.88 88 VAL A N 1
ATOM 691 C CA . VAL A 1 88 ? -4.721 -6.693 1.609 1.00 92.88 88 VAL A CA 1
ATOM 692 C C . VAL A 1 88 ? -5.456 -7.940 1.145 1.00 92.88 88 VAL A C 1
ATOM 694 O O . VAL A 1 88 ? -5.944 -8.721 1.963 1.00 92.88 88 VAL A O 1
ATOM 697 N N . ALA A 1 89 ? -5.520 -8.112 -0.170 1.00 92.56 89 ALA A N 1
ATOM 698 C CA . ALA A 1 89 ? -5.905 -9.350 -0.818 1.00 92.56 89 ALA A CA 1
ATOM 699 C C . ALA A 1 89 ? -4.652 -10.159 -1.134 1.00 92.56 89 ALA A C 1
ATOM 701 O O . ALA A 1 89 ? -3.672 -9.625 -1.662 1.00 92.56 89 ALA A O 1
ATOM 702 N N . VAL A 1 90 ? -4.705 -11.440 -0.799 1.00 90.31 90 VAL A N 1
ATOM 703 C CA . VAL A 1 90 ? -3.608 -12.383 -0.955 1.00 90.31 90 VAL A CA 1
ATOM 704 C C . VAL A 1 90 ? -3.982 -13.420 -1.998 1.00 90.31 90 VAL A C 1
ATOM 706 O O . VAL A 1 90 ? -5.079 -13.972 -1.954 1.00 90.31 90 VAL A O 1
ATOM 709 N N . ASP A 1 91 ? -3.056 -13.716 -2.899 1.00 88.06 91 ASP A N 1
ATOM 710 C CA . ASP A 1 91 ? -3.179 -14.847 -3.813 1.00 88.06 91 ASP A CA 1
ATOM 711 C C . ASP A 1 91 ? -1.828 -15.543 -3.992 1.00 88.06 91 ASP A C 1
ATOM 713 O O . ASP A 1 91 ? -0.794 -15.095 -3.487 1.00 88.06 91 ASP A O 1
ATOM 717 N N . ARG A 1 92 ? -1.830 -16.666 -4.701 1.00 84.75 92 ARG A N 1
ATOM 718 C CA . ARG A 1 92 ? -0.622 -17.380 -5.079 1.00 84.75 92 ARG A CA 1
ATOM 719 C C . ARG A 1 92 ? 0.228 -16.523 -6.011 1.00 84.75 92 ARG A C 1
ATOM 721 O O . ARG A 1 92 ? -0.265 -15.933 -6.966 1.00 84.75 92 ARG A O 1
ATOM 728 N N . TYR A 1 93 ? 1.528 -16.513 -5.753 1.00 80.25 93 TYR A N 1
ATOM 729 C CA . TYR A 1 93 ? 2.498 -15.880 -6.628 1.00 80.25 93 TYR A CA 1
ATOM 730 C C . TYR A 1 93 ? 2.547 -16.564 -8.004 1.00 80.25 93 TYR A C 1
ATOM 732 O O . TYR A 1 93 ? 2.796 -17.772 -8.084 1.00 80.25 93 TYR A O 1
ATOM 740 N N . ASP A 1 94 ? 2.373 -15.784 -9.073 1.00 77.75 94 ASP A N 1
ATOM 741 C CA . ASP A 1 94 ? 2.610 -16.213 -10.451 1.00 77.75 94 ASP A CA 1
ATOM 742 C C . ASP A 1 94 ? 3.930 -15.604 -10.971 1.00 77.75 94 ASP A C 1
ATOM 744 O O . ASP A 1 94 ? 4.013 -14.387 -11.161 1.00 77.75 94 ASP A O 1
ATOM 748 N N . PRO A 1 95 ? 4.980 -16.415 -1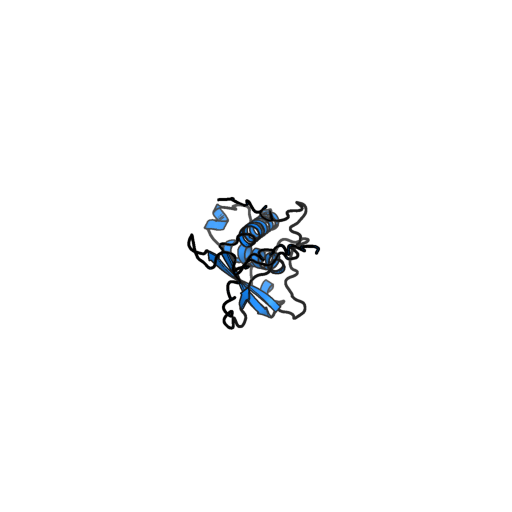1.220 1.00 72.88 95 PRO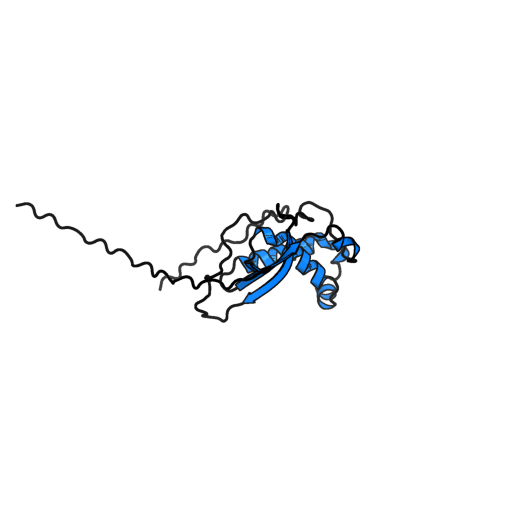 A N 1
ATOM 749 C CA . PRO A 1 95 ? 6.250 -15.924 -11.757 1.00 72.88 95 PRO A CA 1
ATOM 750 C C . PRO A 1 95 ? 6.132 -15.293 -13.150 1.00 72.88 95 PRO A C 1
ATOM 752 O O . PRO A 1 95 ? 7.033 -14.562 -13.563 1.00 72.88 95 PRO A O 1
ATOM 755 N N . GLU A 1 96 ? 5.048 -15.567 -13.870 1.00 73.50 96 GLU A N 1
ATOM 756 C CA . GLU A 1 96 ? 4.809 -15.086 -15.225 1.00 73.50 96 GLU A CA 1
ATOM 757 C C . GLU A 1 96 ? 3.903 -13.841 -15.262 1.00 73.50 96 GLU A C 1
ATOM 759 O O . GLU A 1 96 ? 3.774 -13.235 -16.327 1.00 73.50 96 GLU A O 1
ATOM 764 N N . GLU A 1 97 ? 3.354 -13.391 -14.120 1.00 70.31 97 GLU A N 1
ATOM 765 C CA . GLU A 1 97 ? 2.481 -12.202 -14.006 1.00 70.31 97 GLU A CA 1
ATOM 766 C C . GLU A 1 97 ? 3.106 -10.980 -14.697 1.00 70.31 97 GLU A C 1
ATOM 768 O O . GLU A 1 97 ? 2.464 -10.247 -15.452 1.00 70.31 97 GLU A O 1
ATOM 773 N N . MET A 1 98 ? 4.412 -10.798 -14.504 1.00 65.25 98 MET A N 1
ATOM 774 C CA . MET A 1 98 ? 5.144 -9.669 -15.067 1.00 65.25 98 MET A CA 1
ATOM 775 C C . MET A 1 98 ? 5.279 -9.722 -16.590 1.00 65.25 98 MET A C 1
ATOM 777 O O . MET A 1 98 ? 5.409 -8.677 -17.211 1.00 65.25 98 MET A O 1
ATOM 781 N N . LYS A 1 99 ? 5.220 -10.901 -17.221 1.00 67.44 99 LYS A N 1
ATOM 782 C CA . LYS A 1 99 ? 5.261 -11.006 -18.691 1.00 67.44 99 LYS A CA 1
ATOM 783 C C . LYS A 1 99 ? 3.935 -10.610 -19.332 1.00 67.44 99 LYS A C 1
ATOM 785 O O . LYS A 1 99 ? 3.916 -10.223 -20.496 1.00 67.44 99 LYS A O 1
ATOM 790 N N . ALA A 1 100 ? 2.841 -10.699 -18.577 1.00 69.19 100 ALA A N 1
ATOM 791 C CA . ALA A 1 100 ? 1.519 -10.275 -19.019 1.00 69.19 100 ALA A CA 1
ATOM 792 C C . ALA A 1 100 ? 1.302 -8.757 -18.878 1.00 69.19 100 ALA A C 1
ATOM 794 O O . ALA A 1 100 ? 0.309 -8.233 -19.382 1.00 69.19 100 ALA A O 1
ATOM 795 N N . THR A 1 101 ? 2.215 -8.041 -18.213 1.00 63.88 101 THR A N 1
ATOM 796 C CA . THR A 1 101 ? 2.082 -6.609 -17.946 1.00 63.88 101 THR A CA 1
ATOM 797 C C . THR A 1 101 ? 3.228 -5.822 -18.586 1.00 63.88 101 THR A C 1
ATOM 799 O O . THR A 1 101 ? 4.395 -6.166 -18.456 1.00 63.88 101 THR A O 1
ATOM 802 N N . ASN A 1 102 ? 2.923 -4.716 -19.272 1.00 64.12 102 ASN A N 1
ATOM 803 C CA . ASN A 1 102 ? 3.940 -3.820 -19.856 1.00 64.12 102 ASN A CA 1
ATOM 804 C C . ASN A 1 102 ? 4.603 -2.907 -18.802 1.00 64.12 102 ASN A C 1
ATOM 806 O O . ASN A 1 102 ? 4.996 -1.782 -19.106 1.00 64.12 102 ASN A O 1
ATOM 810 N N . ILE A 1 103 ? 4.663 -3.350 -17.547 1.00 65.12 103 ILE A N 1
ATOM 811 C CA . ILE A 1 103 ? 5.117 -2.550 -16.411 1.00 65.12 103 ILE A CA 1
ATOM 812 C C . ILE A 1 103 ? 6.643 -2.597 -16.339 1.00 65.12 103 ILE A C 1
ATOM 814 O O . ILE A 1 103 ? 7.243 -3.672 -16.273 1.00 65.12 103 ILE A O 1
ATOM 818 N N . VAL A 1 104 ? 7.277 -1.426 -16.284 1.00 62.47 104 VAL A N 1
ATOM 819 C CA . VAL A 1 104 ? 8.724 -1.312 -16.077 1.00 62.47 104 VAL A CA 1
ATOM 820 C C . VAL A 1 104 ? 9.003 -1.291 -14.576 1.00 62.47 104 VAL A C 1
ATOM 822 O O . VAL A 1 104 ? 8.724 -0.311 -13.893 1.00 62.47 104 VAL A O 1
ATOM 825 N N . ILE A 1 105 ? 9.573 -2.374 -14.043 1.00 64.88 105 ILE A N 1
ATOM 826 C CA . ILE A 1 105 ? 10.031 -2.402 -12.648 1.00 64.88 105 ILE A CA 1
ATOM 827 C C . ILE A 1 105 ? 11.434 -1.780 -12.571 1.00 64.88 105 ILE A C 1
ATOM 829 O O . ILE A 1 105 ? 12.340 -2.262 -13.257 1.00 64.88 105 ILE A O 1
ATOM 833 N N . PRO A 1 106 ? 11.659 -0.760 -11.720 1.00 61.53 106 PRO A N 1
ATOM 834 C CA . PRO A 1 106 ? 12.998 -0.233 -11.492 1.00 61.53 106 PRO A CA 1
ATOM 835 C C . PRO A 1 106 ? 13.919 -1.321 -10.921 1.00 61.53 106 PRO A C 1
ATOM 837 O O . PRO A 1 106 ? 13.572 -1.993 -9.950 1.00 61.53 106 PRO A O 1
ATOM 840 N N . ALA A 1 107 ? 15.107 -1.494 -11.502 1.00 55.28 107 ALA A N 1
ATOM 841 C CA . ALA A 1 107 ? 16.121 -2.404 -10.972 1.00 55.28 107 ALA A CA 1
ATOM 842 C C . ALA A 1 107 ? 16.755 -1.831 -9.686 1.00 55.28 107 ALA A C 1
ATOM 844 O O . ALA A 1 107 ? 17.107 -0.654 -9.654 1.00 55.28 107 ALA A O 1
ATOM 845 N N . GLY A 1 108 ? 16.935 -2.648 -8.638 1.00 56.94 108 GLY A N 1
ATOM 846 C CA . GLY A 1 108 ? 17.630 -2.236 -7.407 1.00 56.94 108 GLY A CA 1
ATOM 847 C C . GLY A 1 108 ? 17.176 -2.947 -6.125 1.00 56.94 108 GLY A C 1
ATOM 848 O O . GLY A 1 108 ? 16.232 -3.737 -6.126 1.00 56.94 108 GLY A O 1
ATOM 849 N N . GLU A 1 109 ? 17.854 -2.659 -5.009 1.00 48.09 109 GLU A N 1
ATOM 850 C CA . GLU A 1 109 ? 17.530 -3.208 -3.686 1.00 48.09 109 GLU A CA 1
ATOM 851 C C . GLU A 1 109 ? 16.180 -2.672 -3.187 1.00 48.09 109 GLU A C 1
ATOM 853 O O . GLU A 1 109 ? 15.996 -1.477 -2.968 1.00 48.09 109 GLU A O 1
ATOM 858 N N . GLY A 1 110 ? 15.206 -3.570 -3.041 1.00 51.47 110 GLY A N 1
ATOM 859 C CA . GLY A 1 110 ? 13.808 -3.232 -2.750 1.00 51.47 110 GLY A CA 1
ATOM 860 C C . GLY A 1 110 ? 12.872 -3.451 -3.940 1.00 51.47 110 GLY A C 1
ATOM 861 O O . GLY A 1 110 ? 11.649 -3.342 -3.783 1.00 51.47 110 GLY A O 1
ATOM 862 N N . ALA A 1 111 ? 13.420 -3.803 -5.106 1.00 51.66 111 ALA A N 1
ATOM 863 C CA . ALA A 1 111 ? 12.676 -4.451 -6.168 1.00 51.66 111 ALA A CA 1
ATOM 864 C C . ALA A 1 111 ? 12.469 -5.922 -5.784 1.00 51.66 111 ALA A C 1
ATOM 866 O O . ALA A 1 111 ? 13.398 -6.720 -5.734 1.00 51.66 111 ALA A O 1
ATOM 867 N N . TYR A 1 112 ? 11.212 -6.257 -5.506 1.00 60.50 112 TYR A N 1
ATOM 868 C CA . TYR A 1 112 ? 10.688 -7.607 -5.666 1.00 60.50 112 TYR A CA 1
ATOM 869 C C . TYR A 1 112 ? 11.261 -8.706 -4.751 1.00 60.50 112 TYR A C 1
ATOM 871 O O . TYR A 1 112 ? 11.832 -9.689 -5.203 1.00 60.50 112 TYR A O 1
ATOM 879 N N . ASN A 1 113 ? 10.978 -8.621 -3.451 1.00 55.22 113 ASN A N 1
ATOM 880 C CA . ASN A 1 113 ? 10.800 -9.837 -2.651 1.00 55.22 113 ASN A CA 1
ATOM 881 C C . ASN A 1 113 ? 9.367 -9.843 -2.123 1.00 55.22 113 ASN A C 1
ATOM 883 O O . ASN A 1 113 ? 9.088 -9.355 -1.033 1.00 55.22 113 ASN A O 1
ATOM 887 N N . ALA A 1 114 ? 8.448 -10.311 -2.970 1.00 53.84 114 ALA A N 1
ATOM 888 C CA . ALA A 1 114 ? 7.012 -10.335 -2.700 1.00 53.84 114 ALA A CA 1
ATOM 889 C C . ALA A 1 114 ? 6.458 -11.753 -2.504 1.00 53.84 114 ALA A C 1
ATOM 891 O O . ALA A 1 114 ? 5.245 -11.911 -2.426 1.00 53.84 114 ALA A O 1
ATOM 892 N N . ARG A 1 115 ? 7.312 -12.780 -2.438 1.00 57.53 115 ARG A N 1
ATOM 893 C CA . ARG A 1 115 ? 6.882 -14.109 -2.000 1.00 57.53 115 ARG A CA 1
ATOM 894 C C . ARG A 1 115 ? 7.001 -14.177 -0.485 1.00 57.53 115 ARG A C 1
ATOM 896 O O . ARG A 1 115 ? 8.079 -13.919 0.051 1.00 57.53 115 ARG A O 1
ATOM 903 N N . TRP A 1 116 ? 5.911 -14.499 0.194 1.00 59.88 116 TRP A N 1
ATOM 904 C CA . TRP A 1 116 ? 6.024 -15.074 1.527 1.00 59.88 116 TRP A CA 1
ATOM 905 C C . TRP A 1 116 ? 6.537 -16.508 1.417 1.00 59.88 116 TRP A C 1
ATOM 907 O O . TRP A 1 116 ? 6.571 -17.096 0.331 1.00 59.88 116 TRP A O 1
ATOM 917 N N . ASP A 1 117 ? 6.964 -17.063 2.547 1.00 57.75 117 ASP A N 1
ATOM 918 C CA . ASP A 1 117 ? 7.558 -18.401 2.615 1.00 57.75 117 ASP A CA 1
ATOM 919 C C . ASP A 1 117 ? 6.593 -19.511 2.148 1.00 57.75 117 ASP A C 1
ATOM 921 O O . ASP A 1 117 ? 7.026 -20.591 1.754 1.00 57.75 117 ASP A O 1
ATOM 925 N N . ASP A 1 118 ? 5.288 -19.233 2.132 1.00 62.75 118 ASP A N 1
ATOM 926 C CA . ASP A 1 118 ? 4.216 -20.116 1.659 1.00 62.75 118 ASP A CA 1
ATOM 927 C C . ASP A 1 118 ? 3.899 -19.972 0.154 1.00 62.75 118 ASP A C 1
ATOM 929 O O . ASP A 1 118 ? 3.037 -20.678 -0.375 1.00 62.75 118 ASP A O 1
ATOM 933 N N . GLY A 1 119 ? 4.596 -19.082 -0.558 1.00 70.81 119 GLY A N 1
ATOM 934 C CA . GLY A 1 119 ? 4.355 -18.802 -1.974 1.00 70.81 119 GLY A CA 1
ATOM 935 C C . GLY A 1 119 ? 3.147 -17.903 -2.248 1.00 70.81 119 GLY A C 1
ATOM 936 O O . GLY A 1 119 ? 2.763 -17.757 -3.412 1.00 70.81 119 GLY A O 1
ATOM 937 N N . ALA A 1 120 ? 2.555 -17.293 -1.220 1.00 81.62 120 ALA A N 1
ATOM 938 C CA . ALA A 1 120 ? 1.520 -16.283 -1.372 1.00 81.62 120 ALA A CA 1
ATOM 939 C C . ALA A 1 120 ? 2.117 -14.868 -1.504 1.00 81.62 120 ALA A C 1
ATOM 941 O O . ALA A 1 120 ? 3.245 -14.588 -1.086 1.00 81.62 120 ALA A O 1
ATOM 942 N N . THR A 1 121 ? 1.361 -13.969 -2.133 1.00 85.56 121 THR A N 1
ATOM 943 C CA . THR A 1 121 ? 1.728 -12.570 -2.354 1.00 85.56 121 THR A CA 1
ATOM 944 C C . THR A 1 121 ? 0.511 -11.659 -2.244 1.00 85.56 121 THR A C 1
ATOM 946 O O . THR A 1 121 ? -0.623 -12.074 -2.482 1.00 85.56 121 THR A O 1
ATOM 949 N N . VAL A 1 122 ? 0.737 -10.389 -1.907 1.00 88.56 122 VAL A N 1
ATOM 950 C CA . VAL A 1 122 ? -0.316 -9.372 -2.000 1.00 88.56 122 VAL A CA 1
ATOM 951 C C . VAL A 1 122 ? -0.571 -9.068 -3.474 1.00 88.56 122 VAL A C 1
ATOM 953 O O . VAL A 1 122 ? 0.361 -8.734 -4.209 1.00 88.56 122 VAL A O 1
ATOM 956 N N . VAL A 1 123 ? -1.835 -9.149 -3.884 1.00 88.31 123 VAL A N 1
ATOM 957 C CA . VAL A 1 123 ? -2.296 -8.842 -5.252 1.00 88.31 123 VAL A CA 1
ATOM 958 C C . VAL A 1 123 ? -3.149 -7.578 -5.321 1.00 88.31 123 VAL A C 1
ATOM 960 O O . VAL A 1 123 ? -3.335 -6.999 -6.385 1.00 88.31 123 VAL A O 1
ATOM 963 N N . GLY A 1 124 ? -3.644 -7.105 -4.180 1.00 90.06 124 GLY A N 1
ATOM 964 C CA . GLY A 1 124 ? -4.442 -5.891 -4.100 1.00 90.06 124 GLY A CA 1
ATOM 965 C C . GLY A 1 124 ? -4.550 -5.393 -2.672 1.00 90.06 124 GLY A C 1
ATOM 966 O O . GLY A 1 124 ? -4.271 -6.123 -1.720 1.00 90.06 124 GLY A O 1
ATOM 967 N N . PHE A 1 125 ? -4.964 -4.144 -2.509 1.00 93.75 125 PHE A N 1
ATOM 968 C CA . PHE A 1 125 ? -5.273 -3.599 -1.197 1.00 93.75 125 PHE A CA 1
ATOM 969 C C . PHE A 1 125 ? -6.355 -2.532 -1.292 1.00 93.75 125 PHE A C 1
ATOM 971 O O . PHE A 1 125 ? -6.605 -1.963 -2.352 1.00 93.75 125 PHE A O 1
ATOM 978 N N . ALA A 1 126 ? -6.988 -2.263 -0.159 1.00 93.69 126 ALA A N 1
ATOM 979 C CA . ALA A 1 126 ? -7.967 -1.205 -0.018 1.00 93.69 126 ALA A CA 1
ATOM 980 C C . ALA A 1 126 ? -7.785 -0.493 1.323 1.00 93.69 126 ALA A C 1
ATOM 982 O O . ALA A 1 126 ? -7.362 -1.087 2.322 1.00 93.69 126 ALA A O 1
ATOM 983 N N . VAL A 1 127 ? -8.091 0.805 1.314 1.00 94.00 127 VAL A N 1
ATOM 984 C CA . VAL A 1 127 ? -7.914 1.700 2.455 1.00 94.00 127 VAL A CA 1
ATOM 985 C C . VAL A 1 127 ? -9.236 2.379 2.757 1.00 94.00 127 VAL A C 1
ATOM 987 O O . VAL A 1 127 ? -9.818 3.028 1.890 1.00 94.00 127 VAL A O 1
ATOM 990 N N . TRP A 1 128 ? -9.683 2.282 4.004 1.00 92.88 128 TRP A N 1
ATOM 991 C CA . TRP A 1 128 ? -10.862 2.997 4.484 1.00 92.88 128 TRP A CA 1
ATOM 992 C C . TRP A 1 128 ? -10.468 3.967 5.582 1.00 92.88 128 TRP A C 1
ATOM 994 O O . TRP A 1 128 ? -9.700 3.620 6.477 1.00 92.88 128 TRP A O 1
ATOM 1004 N N . SER A 1 129 ? -11.014 5.179 5.520 1.00 93.38 129 SER A N 1
ATOM 1005 C CA . SER A 1 129 ? -10.894 6.161 6.596 1.00 93.38 129 SER A CA 1
ATOM 1006 C C . SER A 1 129 ? -12.137 6.111 7.473 1.00 93.38 129 SER A C 1
ATOM 1008 O O . SER A 1 129 ? -13.260 6.066 6.971 1.00 93.38 129 SER A O 1
ATOM 1010 N N . PHE A 1 130 ? -11.942 6.142 8.785 1.00 91.69 130 PHE A N 1
ATOM 1011 C CA . PHE A 1 130 ? -13.040 6.321 9.718 1.00 91.69 130 PHE A CA 1
ATOM 1012 C C . PHE A 1 130 ? -13.573 7.749 9.661 1.00 91.69 130 PHE A C 1
ATOM 1014 O O . PHE A 1 130 ? -12.818 8.709 9.501 1.00 91.69 130 PHE A O 1
ATOM 1021 N N . VAL A 1 131 ? -14.883 7.884 9.861 1.00 93.94 131 VAL A N 1
ATOM 1022 C CA . VAL A 1 131 ? -15.492 9.188 10.123 1.00 93.94 131 VAL A CA 1
ATOM 1023 C C . VAL A 1 131 ? -14.921 9.788 11.419 1.00 93.94 131 VAL A C 1
ATOM 1025 O O . VAL A 1 131 ? -14.600 9.032 12.348 1.00 93.94 131 VAL A O 1
ATOM 1028 N N . PRO A 1 132 ? -14.789 11.124 11.515 1.00 92.12 132 PRO A N 1
ATOM 1029 C CA . PRO A 1 132 ? -14.353 11.782 12.745 1.00 92.12 132 PRO A CA 1
ATOM 1030 C C . PRO A 1 132 ? -15.187 11.343 13.958 1.00 92.12 132 PRO A C 1
ATOM 1032 O O . PRO A 1 132 ? -16.408 11.242 13.870 1.00 92.12 132 PRO A O 1
ATOM 1035 N N . GLY A 1 133 ? -14.525 11.060 15.085 1.00 90.12 133 GLY A N 1
ATOM 1036 C CA . GLY A 1 133 ? -15.186 10.616 16.320 1.00 90.12 133 GLY A CA 1
ATOM 1037 C C . GLY A 1 133 ? -15.674 9.161 16.321 1.00 90.12 133 GLY A C 1
ATOM 1038 O O . GLY A 1 133 ? -16.338 8.750 17.268 1.00 90.12 133 GLY A O 1
ATOM 1039 N N . SER A 1 134 ? -15.356 8.366 15.292 1.00 90.69 134 SER A N 1
ATOM 1040 C CA . SER A 1 134 ? -15.707 6.942 15.268 1.00 90.69 134 SER A CA 1
ATOM 1041 C C . SER A 1 134 ? -15.156 6.207 16.503 1.00 90.69 134 SER A C 1
ATOM 1043 O O . SER A 1 134 ? -13.954 6.290 16.772 1.00 90.69 134 SER A O 1
ATOM 1045 N N . PRO A 1 135 ? -15.975 5.396 17.201 1.00 89.19 135 PRO A N 1
ATOM 1046 C CA . PRO A 1 135 ? -15.527 4.619 18.359 1.00 89.19 135 PRO A CA 1
ATOM 1047 C C . PRO A 1 135 ? -14.556 3.486 17.986 1.00 89.19 135 PRO A C 1
ATOM 1049 O O . PRO A 1 135 ? -14.043 2.801 18.862 1.00 89.19 135 PRO A O 1
ATOM 1052 N N . ARG A 1 136 ? -14.320 3.259 16.686 1.00 85.81 136 ARG A N 1
ATOM 1053 C CA . ARG A 1 136 ? -13.423 2.217 16.161 1.00 85.81 136 ARG A CA 1
ATOM 1054 C C . ARG A 1 136 ? -12.020 2.733 15.827 1.00 85.81 136 ARG A C 1
ATOM 1056 O O . ARG A 1 136 ? -11.180 1.954 15.380 1.00 85.81 136 ARG A O 1
ATOM 1063 N N . ILE A 1 137 ? -11.758 4.031 16.005 1.00 89.56 137 ILE A N 1
ATOM 1064 C CA . ILE A 1 137 ? -10.422 4.609 15.801 1.00 89.56 137 ILE A CA 1
ATOM 1065 C C . ILE A 1 137 ? -9.427 3.898 16.726 1.00 89.56 137 ILE A C 1
ATOM 1067 O O . ILE A 1 137 ? -9.681 3.726 17.913 1.00 89.56 137 ILE A O 1
ATOM 1071 N N . GLY A 1 138 ? -8.300 3.458 16.164 1.00 85.44 138 GLY A N 1
ATOM 1072 C CA . GLY A 1 138 ? -7.265 2.704 16.876 1.00 85.44 138 GLY A CA 1
ATOM 1073 C C . GLY A 1 138 ? -7.543 1.205 17.037 1.00 85.44 138 GLY A C 1
ATOM 1074 O O . GLY A 1 138 ? -6.616 0.469 17.357 1.00 85.44 138 GLY A O 1
ATOM 1075 N N . GLN A 1 139 ? -8.759 0.720 16.751 1.00 85.94 139 GLN A N 1
ATOM 1076 C CA . GLN A 1 139 ? -9.112 -0.699 16.921 1.00 85.94 139 GLN A CA 1
ATOM 1077 C C . GLN A 1 139 ? -8.309 -1.627 15.995 1.00 85.94 139 GLN A C 1
ATOM 1079 O O . GLN A 1 139 ? -7.978 -2.746 16.375 1.00 85.94 139 GLN A O 1
ATOM 1084 N N . PHE A 1 140 ? -8.000 -1.166 14.783 1.00 83.94 140 PHE A N 1
ATOM 1085 C CA . PHE A 1 140 ? -7.273 -1.935 13.767 1.00 83.94 140 PHE A CA 1
ATOM 1086 C C . PHE A 1 140 ? -5.895 -1.341 13.496 1.00 83.94 140 PHE A C 1
ATOM 1088 O O . PHE A 1 140 ? -5.412 -1.374 12.363 1.00 83.94 140 PHE A O 1
ATOM 1095 N N . LYS A 1 141 ? -5.288 -0.735 14.526 1.00 78.19 141 LYS A N 1
ATOM 1096 C CA . LYS A 1 141 ? -3.941 -0.188 14.419 1.00 78.19 141 LYS A CA 1
ATOM 1097 C C . LYS A 1 141 ? -3.009 -1.300 13.947 1.00 78.19 141 LYS A C 1
ATOM 1099 O O . LYS A 1 141 ? -2.972 -2.381 14.538 1.00 78.19 141 LYS A O 1
ATOM 1104 N N . VAL A 1 142 ? -2.264 -1.020 12.883 1.00 73.81 142 VAL A N 1
ATOM 1105 C CA . VAL A 1 142 ? -1.214 -1.920 12.417 1.00 73.81 142 VAL A CA 1
ATOM 1106 C C . VAL A 1 142 ? -0.206 -2.063 13.565 1.00 73.81 142 VAL A C 1
ATOM 1108 O O . VAL A 1 142 ? 0.277 -1.037 14.053 1.00 73.81 142 VAL A O 1
ATOM 1111 N N . PRO A 1 143 ? 0.081 -3.288 14.042 1.00 68.44 143 PRO A N 1
ATOM 1112 C CA . PRO A 1 143 ? 1.033 -3.489 15.125 1.00 68.44 143 PRO A CA 1
ATOM 1113 C C . PRO A 1 143 ? 2.380 -2.855 14.788 1.00 68.44 143 PRO A C 1
ATOM 1115 O O . PRO A 1 143 ? 2.790 -2.854 13.622 1.00 68.44 143 PRO A O 1
ATOM 1118 N N . ASP A 1 144 ? 3.086 -2.362 15.806 1.00 64.88 144 ASP A N 1
ATOM 1119 C CA . ASP A 1 144 ? 4.463 -1.909 15.639 1.00 64.88 144 ASP A CA 1
ATOM 1120 C C . ASP A 1 144 ? 5.309 -3.115 15.199 1.00 64.88 144 ASP A C 1
ATOM 1122 O O . ASP A 1 144 ? 5.618 -4.013 15.980 1.00 64.88 144 ASP A O 1
ATOM 1126 N N . GLY A 1 145 ? 5.590 -3.184 13.899 1.00 63.97 145 GLY A N 1
ATOM 1127 C CA . GLY A 1 145 ? 6.271 -4.300 13.255 1.00 63.97 145 GLY A CA 1
ATOM 1128 C C . GLY A 1 145 ? 7.603 -3.887 12.647 1.00 63.97 145 GLY A C 1
ATOM 1129 O O . GLY A 1 145 ? 7.987 -2.714 12.646 1.00 63.97 145 GLY A O 1
ATOM 1130 N N . HIS A 1 146 ? 8.318 -4.865 12.093 1.00 69.62 146 HIS A N 1
ATOM 1131 C CA . HIS A 1 146 ? 9.523 -4.587 11.324 1.00 69.62 146 HIS A CA 1
ATOM 1132 C C . HIS A 1 146 ? 9.137 -3.901 10.008 1.00 69.62 146 HIS A C 1
ATOM 1134 O O . HIS A 1 146 ? 8.687 -4.543 9.060 1.00 69.62 146 HIS A O 1
ATOM 1140 N N . TRP A 1 147 ? 9.264 -2.576 9.977 1.00 73.44 147 TRP A N 1
ATOM 1141 C CA . TRP A 1 147 ? 9.084 -1.799 8.758 1.00 73.44 147 TRP A CA 1
ATOM 1142 C C . TRP A 1 147 ? 10.216 -2.124 7.781 1.00 73.44 147 TRP A C 1
ATOM 1144 O O . TRP A 1 147 ? 11.383 -2.076 8.185 1.00 73.44 147 TRP A O 1
ATOM 1154 N N . PRO A 1 148 ? 9.903 -2.460 6.517 1.00 69.38 148 PRO A N 1
ATOM 1155 C CA . PRO A 1 148 ? 10.926 -2.768 5.536 1.00 69.38 148 PRO A CA 1
ATOM 1156 C C . PRO A 1 148 ? 11.823 -1.551 5.320 1.00 69.38 148 PRO A C 1
ATOM 1158 O O . PRO A 1 148 ? 11.380 -0.404 5.389 1.00 69.38 148 PRO A O 1
ATOM 1161 N N . TYR A 1 149 ? 13.096 -1.811 5.040 1.00 67.88 149 TYR A N 1
ATOM 1162 C CA . TYR A 1 149 ? 14.036 -0.769 4.662 1.00 67.88 149 TYR A CA 1
ATOM 1163 C C . TYR A 1 149 ? 13.594 -0.112 3.346 1.00 67.88 149 TYR A C 1
ATOM 1165 O O . TYR A 1 149 ? 13.403 -0.797 2.342 1.00 67.88 149 TYR A O 1
ATOM 1173 N N . MET A 1 150 ? 13.433 1.214 3.349 1.00 66.69 150 MET A N 1
ATOM 1174 C CA . MET A 1 150 ? 12.956 1.996 2.197 1.00 66.69 150 MET A CA 1
ATOM 1175 C C . MET A 1 150 ? 14.089 2.798 1.533 1.00 66.69 150 MET A C 1
ATOM 1177 O O . MET A 1 150 ? 13.896 3.937 1.127 1.00 66.69 150 MET A O 1
ATOM 1181 N N . GLY A 1 151 ? 15.291 2.225 1.428 1.00 56.25 151 GLY A N 1
ATOM 1182 C CA . GLY A 1 151 ? 16.443 2.875 0.789 1.00 56.25 151 GLY A CA 1
ATOM 1183 C C . GLY A 1 151 ? 17.262 3.797 1.707 1.00 56.25 151 GLY A C 1
ATOM 1184 O O . GLY A 1 151 ? 17.009 3.920 2.909 1.00 56.25 151 GLY A O 1
ATOM 1185 N N . SER A 1 152 ? 18.273 4.449 1.116 1.00 46.59 152 SER A N 1
ATOM 1186 C CA . SER A 1 152 ? 19.390 5.154 1.781 1.00 46.59 152 SER A CA 1
ATOM 1187 C C . SER A 1 152 ? 19.016 6.304 2.725 1.00 46.59 152 SER A C 1
ATOM 1189 O O . SER A 1 152 ? 19.881 6.789 3.450 1.00 46.59 152 SER A O 1
ATOM 1191 N N . MET A 1 153 ? 17.749 6.724 2.778 1.00 44.78 153 MET A N 1
ATOM 1192 C CA . MET A 1 153 ? 17.304 7.814 3.654 1.00 44.78 153 MET A CA 1
ATOM 1193 C C . MET A 1 153 ? 16.981 7.392 5.094 1.00 44.78 153 MET A C 1
ATOM 1195 O O . MET A 1 153 ? 16.668 8.253 5.912 1.00 44.78 153 MET A O 1
ATOM 1199 N N . GLY A 1 154 ? 17.036 6.099 5.439 1.00 50.38 154 GLY A N 1
ATOM 1200 C CA . GLY A 1 154 ? 16.845 5.657 6.830 1.00 50.38 154 GLY A CA 1
ATOM 1201 C C . GLY A 1 154 ? 15.487 6.048 7.433 1.00 50.38 154 GLY A C 1
ATOM 1202 O O . GLY A 1 154 ? 15.369 6.163 8.654 1.00 50.38 154 GLY A O 1
ATOM 1203 N N . TYR A 1 155 ? 14.472 6.274 6.590 1.00 47.28 155 TYR A N 1
ATOM 1204 C CA . TYR A 1 155 ? 13.160 6.734 7.025 1.00 47.28 155 TYR A CA 1
ATOM 1205 C C . TYR A 1 155 ? 12.502 5.678 7.915 1.00 47.28 155 TYR A C 1
ATOM 1207 O O . TYR A 1 155 ? 12.103 4.605 7.459 1.00 47.28 155 TYR A O 1
ATOM 1215 N N . ARG A 1 156 ? 12.384 5.999 9.203 1.00 54.59 156 ARG A N 1
ATOM 1216 C CA . ARG A 1 156 ? 11.438 5.352 10.108 1.00 54.59 156 ARG A CA 1
ATOM 1217 C C . ARG A 1 156 ? 10.194 6.235 10.142 1.00 54.59 156 ARG A C 1
ATOM 1219 O O . ARG A 1 156 ? 10.356 7.438 10.361 1.00 54.59 156 ARG A O 1
ATOM 1226 N N . PRO A 1 157 ? 8.983 5.684 9.942 1.00 52.81 157 PRO A N 1
ATOM 1227 C CA . PRO A 1 157 ? 7.763 6.453 10.132 1.00 52.81 157 PRO A CA 1
ATOM 1228 C C . PRO A 1 157 ? 7.818 7.148 11.496 1.00 52.81 157 PRO A C 1
ATOM 1230 O O . PRO A 1 157 ? 8.323 6.548 12.453 1.00 52.81 157 PRO A O 1
ATOM 1233 N N . PRO A 1 158 ? 7.338 8.395 11.618 1.00 51.97 158 PRO A N 1
ATOM 1234 C CA . PRO A 1 158 ? 7.240 9.043 12.910 1.00 51.97 158 PRO A CA 1
ATOM 1235 C C . PRO A 1 158 ? 6.215 8.261 13.732 1.00 51.97 158 PRO A C 1
ATOM 1237 O O . PRO A 1 158 ? 5.013 8.498 13.628 1.00 51.97 158 PRO A O 1
ATOM 1240 N N . PHE A 1 159 ? 6.680 7.299 14.533 1.00 52.03 159 PHE A N 1
ATOM 1241 C CA . PHE A 1 159 ? 5.887 6.749 15.621 1.00 52.03 159 PHE A CA 1
ATOM 1242 C C . PHE A 1 159 ? 5.439 7.956 16.435 1.00 52.03 159 PHE A C 1
ATOM 1244 O O . PHE A 1 159 ? 6.278 8.709 16.940 1.00 52.03 159 PHE A O 1
ATOM 1251 N N . HIS A 1 160 ? 4.134 8.222 16.446 1.00 44.69 160 HIS A N 1
ATOM 1252 C CA . HIS A 1 160 ? 3.588 9.341 17.189 1.00 44.69 160 HIS A CA 1
ATOM 1253 C C . HIS A 1 160 ? 4.106 9.257 18.625 1.00 44.69 160 HIS A C 1
ATOM 1255 O O . HIS A 1 160 ? 3.790 8.317 19.352 1.00 44.69 160 HIS A O 1
ATOM 1261 N N . ARG A 1 161 ? 4.896 10.264 19.030 1.00 39.94 161 ARG A N 1
ATOM 1262 C CA . ARG A 1 161 ? 4.909 10.691 20.425 1.00 39.94 161 ARG A CA 1
ATOM 1263 C C . ARG A 1 161 ? 3.447 10.894 20.773 1.00 39.94 161 ARG A C 1
ATOM 1265 O O . ARG A 1 161 ? 2.781 11.708 20.133 1.00 39.94 161 ARG A O 1
ATOM 1272 N N . GLU A 1 162 ? 2.946 10.113 21.715 1.00 36.97 162 GLU A N 1
ATOM 1273 C CA . GLU A 1 162 ? 1.650 10.370 22.313 1.00 36.97 162 GLU A CA 1
ATOM 1274 C C . GLU A 1 162 ? 1.674 11.817 22.808 1.00 36.97 162 GLU A C 1
ATOM 1276 O O . GLU A 1 162 ? 2.332 12.152 23.791 1.00 36.97 162 GLU A O 1
ATOM 1281 N N . HIS A 1 163 ? 1.006 12.714 22.085 1.00 37.97 163 HIS A N 1
ATOM 1282 C CA . HIS A 1 163 ? 0.578 13.966 22.672 1.00 37.97 163 HIS A CA 1
ATOM 1283 C C . HIS A 1 163 ? -0.565 13.584 23.600 1.00 37.97 163 HIS A C 1
ATOM 1285 O O . HIS A 1 163 ? -1.728 13.560 23.201 1.00 37.97 163 HIS A O 1
ATOM 1291 N N . THR A 1 164 ? -0.210 13.205 24.827 1.00 31.89 164 THR A N 1
ATOM 1292 C CA . THR A 1 164 ? -1.137 13.137 25.946 1.00 31.89 164 THR A CA 1
ATOM 1293 C C . THR A 1 164 ? -1.704 14.543 26.119 1.00 31.89 164 THR A C 1
ATOM 1295 O O . THR A 1 164 ? -1.097 15.403 26.753 1.00 31.89 164 THR A O 1
ATOM 1298 N N . VAL A 1 165 ? -2.843 14.818 25.488 1.00 38.03 165 VAL A N 1
ATOM 1299 C CA . VAL A 1 165 ? -3.664 15.966 25.859 1.00 38.03 165 VAL A CA 1
ATOM 1300 C C . VAL A 1 165 ? -4.306 15.572 27.181 1.00 38.03 165 VAL A C 1
ATOM 1302 O O . VAL A 1 165 ? -5.255 14.792 27.212 1.00 38.03 165 VAL 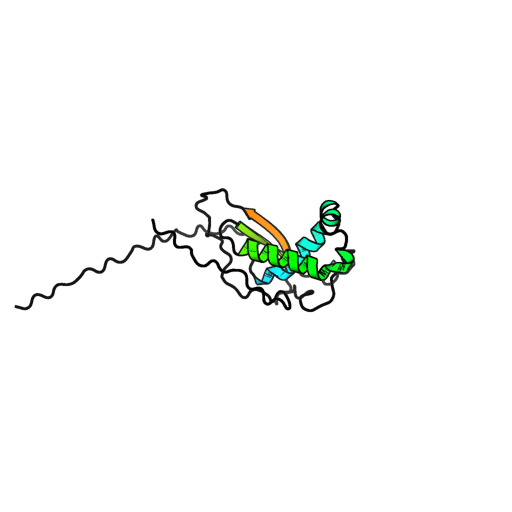A O 1
ATOM 1305 N N . GLN A 1 166 ? -3.703 16.029 28.276 1.00 34.09 166 GLN A N 1
ATOM 1306 C CA . GLN A 1 166 ? -4.348 15.998 29.580 1.00 34.09 166 GLN A CA 1
ATOM 1307 C C . GLN A 1 166 ? -5.496 17.014 29.544 1.00 34.09 166 GLN A C 1
ATOM 1309 O O . GLN A 1 166 ? -5.262 18.188 29.253 1.00 34.09 166 GLN A O 1
ATOM 1314 N N . PHE A 1 167 ? -6.718 16.534 29.772 1.00 47.47 167 PHE A N 1
ATOM 1315 C CA . PHE A 1 167 ? -7.848 17.359 30.193 1.00 47.47 167 PHE A CA 1
ATOM 1316 C C . PHE A 1 167 ? -7.915 17.353 31.717 1.00 47.47 167 PHE A C 1
ATOM 1318 O O . PHE A 1 167 ? -7.648 16.274 32.296 1.00 47.47 167 PHE A O 1
#